Protein 6KUG (pdb70)

GO terms:
  GO:1990837 sequence-specific double-stranded DNA binding (F, IDA)
  GO:0003677 DNA binding (F, TAS)
  GO:0045944 positive regulation of transcription by RNA polymerase II (P, IDA)
  GO:0062153 C5-methylcytidine-containing RNA reader activity (F, IDA)
  GO:0070062 extracellular exosome (C, IDA)
  GO:0010494 cytoplasmic stress granule (C, IDA)
  GO:0003723 RNA binding (F, IDA)
  GO:0035198 miRNA binding (F, IDA)
  GO:0005689 U12-type spliceosomal complex (C, IDA)
  GO:1990428 miRNA transport (P, IDA)
  GO:0048255 mRNA stabilization (P, IDA)
  GO:0006355 regulation of DNA-templated transcription (P, IDA)
  GO:0005576 extracellular region (C, EXP)
  GO:0005634 nucleus (C, EXP)
  GO:0005737 cytoplasm (C, EXP)
  GO:0051031 tRNA transport (P, IMP)
  GO:0050658 RNA transport (P, IMP)
  GO:0005515 protein binding (F, IPI)
  GO:0005634 nucleus (C, TAS)
  GO:0003690 double-stranded DNA binding (F, TAS)

B-factor: mean 31.32, std 12.44, range [16.11, 75.3]

Organism: Homo sapiens (NCBI:txid9606)

Solvent-accessible surface area: 4685 Å² total; per-residue (Å²): 171,173,94,100,24,80,162,9,80,0,52,2,108,85,18,42,107,197,91,1,73,0,57,0,41,34,58,95,70,143,116,60,7,63,0,67,68,100,22,4,92,144,111,147,89,41,18,36,96,53,74,60,2,46,3,26,1,9,79,6,175,191,26,51,38,1,19,81,1,57,44,74,121

Sequence (73 aa):
KKVIATKVLGTVKWFNVRNGYGFINRNDTKEDVFVHQTAIKKYLRSVGDGETVEFDVVEGEKGAEAANVTGPG

Foldseek 3Di:
DAWDFFFWKWFFQAADPVVQKGWTQTPVPRDIAIEGQVQACKVGRTDHHGAMWTFIWGQDPVGIHTHHIGHND

InterPro domains:
  IPR002059 Cold-shock protein Csp, DNA-binding [PF00313] (61-127)
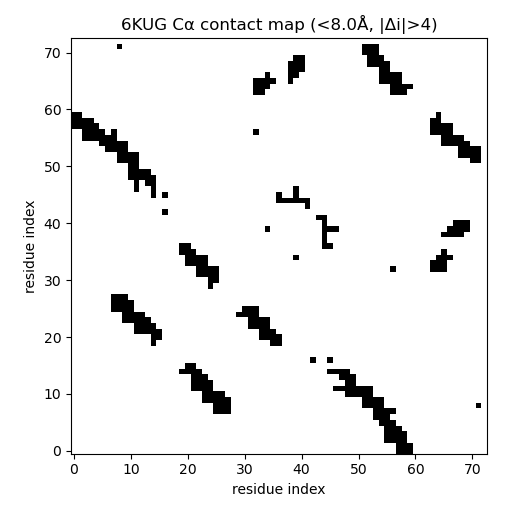  IPR002059 Cold-shock protein Csp, DNA-binding [PR00050] (61-76)
  IPR002059 Cold-shock protein Csp, DNA-binding [PR00050] (82-91)
  IPR002059 Cold-shock protein Csp, DNA-binding [PR00050] (101-119)
  IPR002059 Cold-shock protein Csp, DNA-binding [PS51857] (58-127)
  IPR002059 Cold-shock protein Csp, DNA-binding [cd04458] (61-127)
  IPR011129 Cold-shock domain [SM00357] (60-128)
  IPR012340 Nucleic acid-binding, OB-fold [G3DSA:2.40.50.140] (48-130)
  IPR012340 Nucleic acid-binding, OB-fold [SSF50249] (55-127)
  IPR019844 Cold-shock domain, conserved site [PS00352] (72-91)
  IPR050181 Cold shock domain-containing protein [PTHR11544] (18-324)

Radius of gyration: 10.74 Å; Cα contacts (8 Å, |Δi|>4): 178; chains: 1; bounding box: 28×26×23 Å

Secondary structure (DSSP, 8-state):
--EEEEEEEEEEEEEETTTTEEEEEETTT--EEEEEGGGB----S---TT-EEEEEEEEETTEEEEEEEE---

Nearest PDB structures (foldseek):
  6kug-assembly1_A  TM=1.014E+00  e=7.372E-14  Homo sapiens
  5ytx-assembly1_A  TM=1.006E+00  e=8.577E-13  Homo sapiens
  5ytv-assembly1_A  TM=1.006E+00  e=1.354E-12  Homo sapiens
  6a6l-assembly1_A  TM=1.005E+00  e=2.019E-12  Homo sapiens
  6ktc-assembly1_A  TM=9.990E-01  e=5.640E-12  Homo sapiens

Structure (mmCIF, N/CA/C/O backbone):
data_6KUG
#
_entry.id   6KUG
#
_cell.length_a   66.473
_cell.length_b   66.473
_cell.length_c   34.438
_cell.angle_alpha   90.00
_cell.angle_beta   90.00
_cell.angle_gamma   120.00
#
_symmetry.space_group_name_H-M   'P 62'
#
loop_
_entity.id
_entity.type
_entity.pdbx_description
1 polymer 'Nuclease-sensitive element-binding protein 1'
2 polymer "RNA (5'-R(P*GP*CP*CP*U)-3')"
3 water water
#
loop_
_atom_site.group_PDB
_atom_site.id
_atom_site.type_symbol
_atom_site.label_atom_id
_atom_site.label_alt_id
_atom_site.label_comp_id
_atom_site.label_asym_id
_atom_site.label_entity_id
_atom_site.label_seq_id
_atom_site.pdbx_PDB_ins_code
_atom_site.Cartn_x
_atom_site.Cartn_y
_atom_site.Cartn_z
_atom_site.occupancy
_atom_site.B_iso_or_equiv
_atom_site.auth_seq_id
_atom_site.auth_comp_id
_atom_site.auth_asym_id
_atom_site.auth_atom_id
_atom_site.pdbx_PDB_model_num
ATOM 1 N N . LYS A 1 2 ? -4.465 -11.917 6.634 1.00 56.67 52 LYS A N 1
ATOM 2 C CA . LYS A 1 2 ? -4.495 -12.800 5.470 1.00 52.43 52 LYS A CA 1
ATOM 3 C C . LYS A 1 2 ? -5.628 -13.814 5.578 1.00 44.86 52 LYS A C 1
ATOM 4 O O . LYS A 1 2 ? -5.776 -14.493 6.597 1.00 42.78 52 LYS A O 1
ATOM 10 N N . LYS A 1 3 ? -6.421 -13.913 4.514 1.00 44.78 53 LYS A N 1
ATOM 11 C CA . LYS A 1 3 ? -7.590 -14.784 4.521 1.00 37.55 53 LYS A CA 1
ATOM 12 C C . LYS A 1 3 ? -7.166 -16.247 4.496 1.00 31.93 53 LYS A C 1
ATOM 13 O O . LYS A 1 3 ? -6.287 -16.643 3.724 1.00 33.39 53 LYS A O 1
ATOM 19 N N . VAL A 1 4 ? -7.796 -17.053 5.338 1.00 29.93 54 VAL A N 1
ATOM 20 C CA . VAL A 1 4 ? -7.547 -18.488 5.334 1.00 29.61 54 VAL A CA 1
ATOM 21 C C . VAL A 1 4 ? -8.332 -19.119 4.192 1.00 24.79 54 VAL A C 1
ATOM 22 O O . VAL A 1 4 ? -9.550 -18.955 4.096 1.00 26.74 54 VAL A O 1
ATOM 26 N N . ILE A 1 5 ? -7.640 -19.866 3.339 1.00 23.72 55 ILE A N 1
ATOM 27 C CA . ILE A 1 5 ? -8.255 -20.525 2.193 1.00 23.91 55 ILE A CA 1
ATOM 28 C C . ILE A 1 5 ? -8.535 -21.998 2.471 1.00 23.30 55 ILE A C 1
ATOM 29 O O . ILE A 1 5 ? -9.561 -22.535 2.043 1.00 27.44 55 ILE A O 1
ATOM 34 N N . ALA A 1 6 ? -7.637 -22.661 3.195 1.00 23.14 56 ALA A N 1
ATOM 35 C CA . ALA A 1 6 ? -7.748 -24.078 3.508 1.00 21.53 56 ALA A CA 1
ATOM 36 C C . ALA A 1 6 ? -7.044 -24.333 4.832 1.00 20.75 56 ALA A C 1
ATOM 37 O O . ALA A 1 6 ? -6.063 -23.660 5.160 1.00 22.90 56 ALA A O 1
ATOM 39 N N . THR A 1 7 ? -7.541 -25.309 5.598 1.00 22.16 57 THR A N 1
ATOM 40 C CA . THR A 1 7 ? -6.880 -25.703 6.841 1.00 22.12 57 THR A CA 1
ATOM 41 C C . THR A 1 7 ? -6.567 -27.193 6.844 1.00 22.96 57 THR A C 1
ATOM 42 O O . THR A 1 7 ? -7.182 -27.985 6.126 1.00 23.14 57 THR A O 1
ATOM 46 N N . LYS A 1 8 ? -5.597 -27.567 7.680 1.00 21.92 58 LYS A N 1
ATOM 47 C CA . LYS A 1 8 ? -5.237 -28.970 7.881 1.00 25.86 58 LYS A CA 1
ATOM 48 C C . LYS A 1 8 ? -4.840 -29.642 6.570 1.00 22.45 58 LYS A C 1
ATOM 49 O O . LYS A 1 8 ? -5.197 -30.793 6.305 1.00 26.48 58 LYS A O 1
ATOM 55 N N . VAL A 1 9 ? -4.092 -28.914 5.751 1.00 19.40 59 VAL A N 1
ATOM 56 C CA . VAL A 1 9 ? -3.593 -29.414 4.478 1.00 20.04 59 VAL A CA 1
ATOM 57 C C . VAL A 1 9 ? -2.287 -30.155 4.730 1.00 19.20 59 VAL A C 1
ATOM 58 O O . VAL A 1 9 ? -1.415 -29.673 5.466 1.00 20.66 59 VAL A O 1
ATOM 62 N N . LEU A 1 10 ? -2.145 -31.324 4.119 1.00 20.99 60 LEU A N 1
ATOM 63 C CA . LEU A 1 10 ? -0.904 -32.086 4.166 1.00 20.16 60 LEU A CA 1
ATOM 64 C C . LEU A 1 10 ? -0.097 -31.836 2.898 1.00 19.49 60 LEU A C 1
ATOM 65 O O . LEU A 1 10 ? -0.657 -31.695 1.806 1.00 20.84 60 LEU A O 1
ATOM 70 N N . GLY A 1 11 ? 1.222 -31.766 3.049 1.00 18.20 61 GLY A N 1
ATOM 71 C CA . GLY A 1 11 ? 2.073 -31.592 1.886 1.00 18.92 61 GLY A CA 1
ATOM 72 C C . GLY A 1 11 ? 3.464 -32.106 2.161 1.00 17.22 61 GLY A C 1
ATOM 73 O O . GLY A 1 11 ? 3.808 -32.480 3.284 1.00 20.82 61 GLY A O 1
ATOM 74 N N . THR A 1 12 ? 4.264 -32.134 1.102 1.00 18.61 62 THR A N 1
ATOM 75 C CA . THR A 1 12 ? 5.646 -32.595 1.163 1.00 20.37 62 THR A CA 1
ATOM 76 C C . THR A 1 12 ? 6.564 -31.419 0.855 1.00 19.34 62 THR A C 1
ATOM 77 O O . THR A 1 12 ? 6.345 -30.709 -0.122 1.00 20.19 62 THR A O 1
ATOM 81 N N . VAL A 1 13 ? 7.591 -31.214 1.679 1.00 18.23 63 VAL A N 1
ATOM 82 C CA . VAL A 1 13 ? 8.502 -30.090 1.457 1.00 16.11 63 VAL A CA 1
ATOM 83 C C . VAL A 1 13 ? 9.327 -30.367 0.204 1.00 17.79 63 VAL A C 1
ATOM 84 O O . VAL A 1 13 ? 10.041 -31.375 0.132 1.00 20.77 63 VAL A O 1
ATOM 88 N N . LYS A 1 14 ? 9.211 -29.493 -0.801 1.00 17.47 64 LYS A N 1
ATOM 89 C CA . LYS A 1 14 ? 10.011 -29.630 -2.010 1.00 19.73 64 LYS A CA 1
ATOM 90 C C . LYS A 1 14 ? 11.450 -29.236 -1.714 1.00 18.74 64 LYS A C 1
ATOM 91 O O . LYS A 1 14 ? 12.387 -30.025 -1.901 1.00 21.33 64 LYS A O 1
ATOM 97 N N . TRP A 1 15 ? 11.640 -28.023 -1.213 1.00 18.90 65 TRP A N 1
ATOM 98 C CA . TRP A 1 15 ? 12.930 -27.608 -0.686 1.00 18.74 65 TRP A CA 1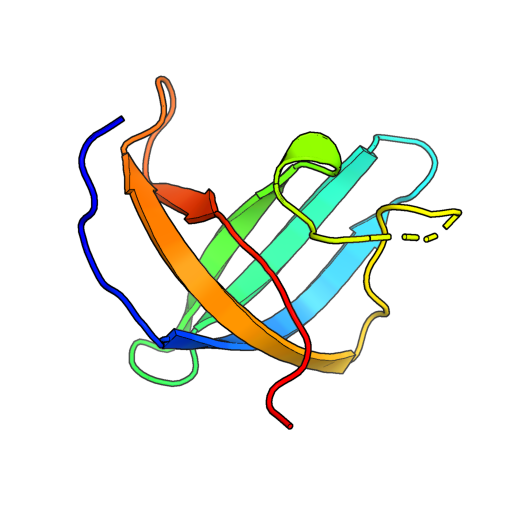
ATOM 99 C C . TRP A 1 15 ? 12.680 -26.458 0.263 1.00 17.80 65 TRP A C 1
ATOM 100 O O . TRP A 1 15 ? 11.662 -25.767 0.172 1.00 18.45 65 TRP A O 1
ATOM 111 N N . PHE A 1 16 ? 13.611 -26.265 1.189 1.00 17.68 66 PHE A N 1
ATOM 112 C CA . PHE A 1 16 ? 13.561 -25.129 2.096 1.00 17.28 66 PHE A CA 1
ATOM 113 C C . PHE A 1 16 ? 14.985 -24.658 2.296 1.00 18.00 66 PHE A C 1
ATOM 114 O O . PHE A 1 16 ? 15.845 -25.444 2.705 1.00 19.73 66 PHE A O 1
ATOM 122 N N . ASN A 1 17 ? 15.238 -23.398 1.993 1.00 17.09 67 ASN A N 1
ATOM 123 C CA . ASN A 1 17 ? 16.591 -22.863 2.016 1.00 18.83 67 ASN A CA 1
ATOM 124 C C . ASN A 1 17 ? 16.747 -21.990 3.255 1.00 19.77 67 ASN A C 1
ATOM 125 O O . ASN A 1 17 ? 16.074 -20.964 3.390 1.00 19.22 67 ASN A O 1
ATOM 130 N N . VAL A 1 18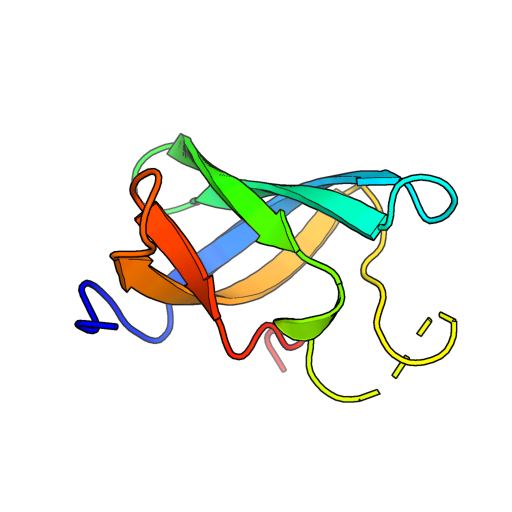 ? 17.634 -22.396 4.160 1.00 18.21 68 VAL A N 1
ATOM 131 C CA . VAL A 1 18 ? 17.781 -21.677 5.419 1.00 19.76 68 VAL A CA 1
ATOM 132 C C . VAL A 1 18 ? 18.539 -20.366 5.255 1.00 20.48 68 VAL A C 1
ATOM 133 O O . VAL A 1 18 ? 18.426 -19.476 6.111 1.00 23.86 68 VAL A O 1
ATOM 137 N N . ARG A 1 19 ? 19.326 -20.224 4.183 1.00 19.15 69 ARG A N 1
ATOM 138 C CA . ARG A 1 19 ? 20.012 -18.963 3.930 1.00 20.79 69 ARG A CA 1
ATOM 139 C C . ARG A 1 19 ? 19.029 -17.892 3.475 1.00 21.22 69 ARG A C 1
ATOM 140 O O . ARG A 1 19 ? 19.059 -16.760 3.971 1.00 24.05 69 ARG A O 1
ATOM 148 N N . ASN A 1 20 ? 18.117 -18.245 2.572 1.00 20.93 70 ASN A N 1
ATOM 149 C CA . ASN A 1 20 ? 17.149 -17.288 2.056 1.00 23.19 70 ASN A CA 1
ATOM 150 C C . ASN A 1 20 ? 15.889 -17.198 2.897 1.00 21.87 70 ASN A C 1
ATOM 151 O O . ASN A 1 20 ? 15.149 -16.211 2.778 1.00 26.26 70 ASN A O 1
ATOM 156 N N . GLY A 1 21 ? 15.635 -18.194 3.742 1.00 19.66 71 GLY A N 1
ATOM 157 C CA . GLY A 1 21 ? 14.500 -18.136 4.641 1.00 21.00 71 GLY A CA 1
ATOM 158 C C . GLY A 1 21 ? 13.170 -18.500 4.036 1.00 19.80 71 GLY A C 1
ATOM 159 O O . GLY A 1 21 ? 12.138 -18.094 4.575 1.00 21.32 71 GLY A O 1
ATOM 160 N N . TYR A 1 22 ? 13.151 -19.252 2.938 1.00 18.87 72 TYR A N 1
ATOM 161 C CA . TYR A 1 22 ? 11.886 -19.660 2.348 1.00 18.73 72 TYR A CA 1
ATOM 162 C C . TYR A 1 22 ? 12.069 -20.948 1.557 1.00 18.61 72 TYR A C 1
ATOM 163 O O . TYR A 1 22 ? 13.184 -21.414 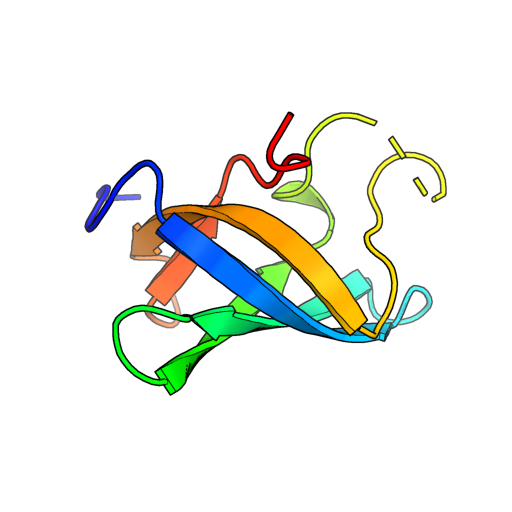1.323 1.00 18.77 72 TYR A O 1
ATOM 172 N N . GLY A 1 23 ? 10.941 -21.501 1.135 1.00 18.09 73 GLY A N 1
ATOM 173 C CA . GLY A 1 23 ? 10.934 -22.687 0.311 1.00 17.88 73 GLY A CA 1
ATOM 174 C C . GLY A 1 23 ? 9.546 -22.915 -0.247 1.00 17.30 73 GLY A C 1
ATOM 175 O O . GLY A 1 23 ? 8.714 -22.003 -0.274 1.00 18.65 73 GLY A O 1
ATOM 176 N N . PHE A 1 24 ? 9.292 -24.152 -0.683 1.00 18.27 74 PHE A N 1
ATOM 177 C CA . PHE A 1 24 ? 7.999 -24.521 -1.248 1.00 16.45 74 PHE A CA 1
ATOM 178 C C . PHE A 1 24 ? 7.570 -25.877 -0.723 1.00 17.95 74 PHE A C 1
ATOM 179 O O . PHE A 1 24 ? 8.401 -26.769 -0.537 1.00 18.66 74 PHE A O 1
ATOM 187 N N . ILE A 1 25 ? 6.269 -26.011 -0.479 1.00 18.89 75 ILE A N 1
ATOM 188 C CA . ILE A 1 25 ? 5.639 -27.256 -0.059 1.00 17.94 75 ILE A CA 1
ATOM 189 C C . ILE A 1 25 ? 4.693 -27.677 -1.169 1.00 20.08 75 ILE A C 1
ATOM 190 O O . ILE A 1 25 ? 3.874 -26.876 -1.610 1.00 20.89 75 ILE A O 1
ATOM 195 N N . ASN A 1 26 ? 4.779 -28.925 -1.608 1.00 18.08 76 ASN A N 1
ATOM 196 C CA . ASN A 1 26 ? 3.827 -29.435 -2.586 1.00 19.54 76 ASN A CA 1
ATOM 197 C C . ASN A 1 26 ? 2.609 -30.001 -1.862 1.00 18.71 76 ASN A C 1
ATOM 198 O O . ASN A 1 26 ? 2.732 -30.959 -1.092 1.00 21.29 76 ASN A O 1
ATOM 203 N N . ARG A 1 27 ? 1.440 -29.402 -2.108 1.00 18.94 77 ARG A N 1
ATOM 204 C CA . ARG A 1 27 ? 0.199 -29.857 -1.487 1.00 19.25 77 ARG A CA 1
ATOM 205 C C . ARG A 1 27 ? -0.165 -31.258 -1.960 1.00 19.00 77 ARG A C 1
ATOM 206 O O . ARG A 1 27 ? -0.187 -31.531 -3.161 1.00 22.28 77 ARG A O 1
ATOM 214 N N . ASN A 1 28 ? -0.488 -32.138 -1.014 1.00 21.38 78 ASN A N 1
ATOM 215 C CA . ASN A 1 28 ? -0.853 -33.499 -1.387 1.00 24.50 78 ASN A CA 1
ATOM 216 C C . ASN A 1 28 ? -2.235 -33.562 -2.022 1.00 25.79 78 ASN A C 1
ATOM 217 O O . ASN A 1 28 ? -2.488 -34.447 -2.847 1.00 29.42 78 ASN A O 1
ATOM 222 N N . ASP A 1 29 ? -3.133 -32.627 -1.666 1.00 22.62 79 ASP A N 1
ATOM 223 C CA . ASP A 1 29 ? -4.502 -32.639 -2.168 1.00 23.05 79 ASP A CA 1
ATOM 224 C C . ASP A 1 29 ? -4.634 -32.091 -3.587 1.00 24.16 79 ASP A C 1
ATOM 225 O O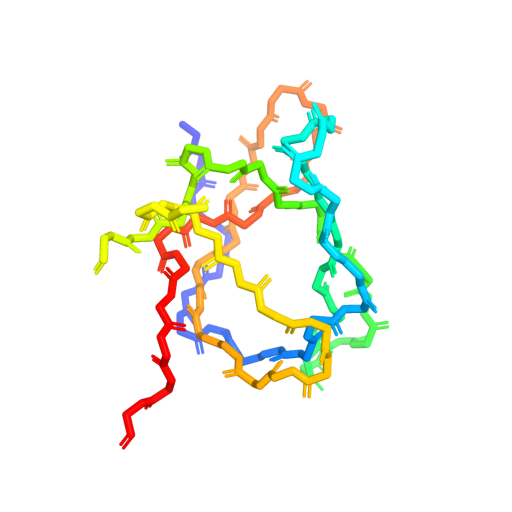 . ASP A 1 29 ? -5.495 -32.550 -4.339 1.00 26.13 79 ASP A O 1
ATOM 230 N N . THR A 1 30 ? -3.822 -31.112 -3.974 1.00 21.33 80 THR A N 1
ATOM 231 C CA . THR A 1 30 ? -3.930 -30.517 -5.300 1.00 19.54 80 THR A CA 1
ATOM 232 C C . THR A 1 30 ? -2.678 -30.676 -6.144 1.00 20.40 80 THR A C 1
ATOM 233 O O . THR A 1 30 ? -2.730 -30.386 -7.344 1.00 24.08 80 THR A O 1
ATOM 237 N N . LYS A 1 31 ? -1.559 -31.085 -5.550 1.00 21.51 81 LYS A N 1
ATOM 238 C CA . LYS A 1 31 ? -0.269 -31.235 -6.222 1.00 22.87 81 LYS A CA 1
ATOM 239 C C . LYS A 1 31 ? 0.332 -29.907 -6.676 1.00 24.16 81 LYS A C 1
ATOM 240 O O . LYS A 1 31 ? 1.257 -29.891 -7.497 1.00 25.30 81 LYS A O 1
ATOM 246 N N . GLU A 1 32 ? -0.169 -28.786 -6.159 1.00 23.39 82 GLU A N 1
ATOM 247 C CA . GLU A 1 32 ? 0.405 -27.477 -6.440 1.00 22.61 82 GLU A CA 1
ATOM 248 C C . GLU A 1 32 ? 1.392 -27.083 -5.352 1.00 22.59 82 GLU A C 1
ATOM 249 O O . GLU A 1 32 ? 1.169 -27.353 -4.168 1.00 21.89 82 GLU A O 1
ATOM 255 N N . ASP A 1 33 ? 2.485 -26.442 -5.763 1.00 22.27 83 ASP A N 1
ATOM 256 C CA . ASP A 1 33 ? 3.432 -25.876 -4.813 1.00 22.27 83 ASP A CA 1
ATOM 257 C C . ASP A 1 33 ? 2.839 -24.647 -4.131 1.00 19.07 83 ASP A C 1
ATOM 258 O O . ASP A 1 33 ? 2.147 -23.836 -4.757 1.00 23.13 83 ASP A O 1
ATOM 263 N N . VAL A 1 34 ? 3.147 -24.500 -2.846 1.00 20.15 84 VAL A N 1
ATOM 264 C CA . VAL A 1 34 ? 2.781 -23.339 -2.045 1.00 21.25 84 VAL A CA 1
ATOM 265 C C . VAL A 1 34 ? 4.053 -22.780 -1.418 1.00 19.3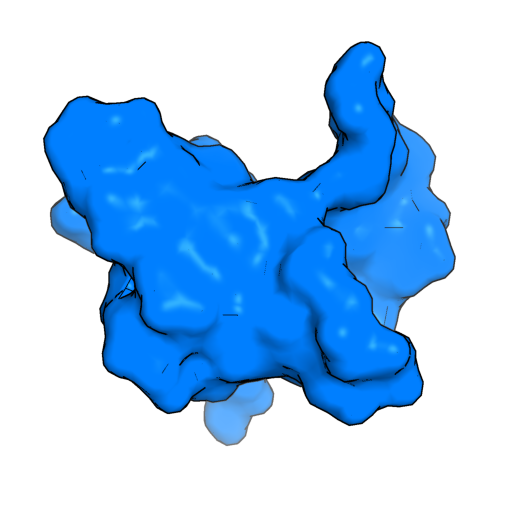7 84 VAL A C 1
ATOM 266 O O . VAL A 1 34 ? 4.854 -23.529 -0.849 1.00 19.83 84 VAL A O 1
ATOM 270 N N . PHE A 1 35 ? 4.232 -21.469 -1.542 1.00 20.02 85 PHE A N 1
ATOM 271 C CA . PHE A 1 35 ? 5.353 -20.770 -0.925 1.00 18.03 85 PHE A CA 1
ATOM 272 C C . PHE A 1 35 ? 5.269 -20.887 0.591 1.00 18.17 85 PHE A C 1
ATOM 273 O O . PHE A 1 35 ? 4.186 -20.815 1.172 1.00 21.46 85 PHE A O 1
ATOM 281 N N . VAL A 1 36 ? 6.421 -21.068 1.242 1.00 18.45 86 VAL A N 1
ATOM 282 C CA . VAL A 1 36 ? 6.474 -21.053 2.699 1.00 18.56 86 VAL A CA 1
ATOM 283 C C . VAL A 1 36 ? 7.639 -20.176 3.134 1.00 19.05 86 VAL A C 1
ATOM 284 O O . VAL A 1 36 ? 8.785 -20.400 2.723 1.00 20.57 86 VAL A O 1
ATOM 288 N N . HIS A 1 37 ? 7.349 -19.166 3.941 1.00 20.52 87 HIS A N 1
ATOM 289 C CA . HIS A 1 37 ? 8.388 -18.358 4.556 1.00 20.53 87 HIS A CA 1
ATOM 290 C C . HIS A 1 37 ? 8.714 -18.903 5.943 1.00 20.77 87 HIS A C 1
ATOM 291 O O . HIS A 1 37 ? 7.873 -19.514 6.601 1.00 21.16 87 HIS A O 1
ATOM 298 N N . GLN A 1 38 ? 9.955 -18.663 6.390 1.00 21.08 88 GLN A N 1
ATOM 299 C CA . GLN A 1 38 ? 10.388 -19.204 7.677 1.00 22.10 88 GLN A CA 1
ATOM 300 C C . GLN A 1 38 ? 9.485 -18.753 8.826 1.00 22.08 88 GLN A C 1
ATOM 301 O O . GLN A 1 38 ? 9.242 -19.525 9.763 1.00 24.38 88 GLN A O 1
ATOM 307 N N . THR A 1 39 ? 8.971 -17.518 8.772 1.00 23.21 89 THR A N 1
ATOM 308 C CA . THR A 1 39 ? 8.125 -17.022 9.857 1.00 26.75 89 THR A CA 1
ATOM 309 C C . THR A 1 39 ? 6.793 -17.764 9.960 1.00 27.92 89 THR A C 1
ATOM 310 O O . THR A 1 39 ? 6.106 -17.635 10.981 1.00 29.00 89 THR A O 1
ATOM 314 N N . ALA A 1 40 ? 6.404 -18.512 8.930 1.00 24.58 90 ALA A N 1
ATOM 315 C CA . ALA A 1 40 ? 5.147 -19.250 8.934 1.00 24.21 90 ALA A CA 1
ATOM 316 C C . ALA A 1 40 ? 5.271 -20.638 9.548 1.00 22.52 90 ALA A C 1
ATOM 317 O O . ALA A 1 40 ? 4.264 -21.347 9.651 1.00 26.01 90 ALA A O 1
ATOM 319 N N . ILE A 1 41 ? 6.471 -21.044 9.946 1.00 23.26 91 ILE A N 1
ATOM 320 C CA . ILE A 1 41 ? 6.722 -22.373 10.479 1.00 23.67 91 ILE A CA 1
ATOM 321 C C . ILE A 1 41 ? 6.676 -22.299 11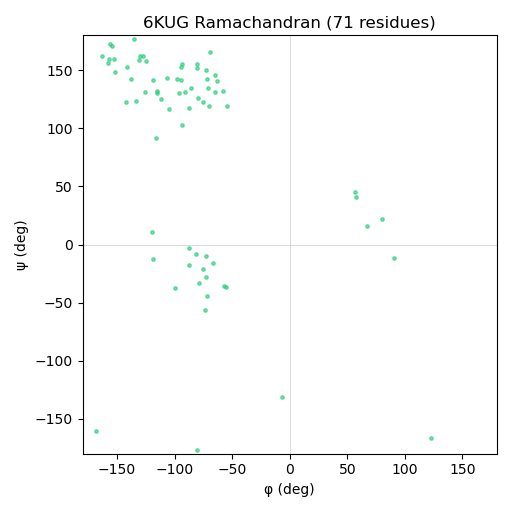.998 1.00 24.86 91 ILE A C 1
ATOM 322 O O . ILE A 1 41 ? 7.328 -21.436 12.604 1.00 26.35 91 ILE A O 1
ATOM 327 N N . LYS A 1 42 ? 5.920 -23.208 12.614 1.00 24.30 92 LYS A N 1
ATOM 328 C CA . LYS A 1 42 ? 5.827 -23.238 14.067 1.00 27.41 92 LYS A CA 1
ATOM 329 C C . LYS A 1 42 ? 7.123 -23.765 14.677 1.00 33.55 92 LYS A C 1
ATOM 330 O O . LYS A 1 42 ? 7.846 -24.568 14.072 1.00 35.92 92 LYS A O 1
ATOM 336 N N . LYS A 1 43 ? 7.415 -23.288 15.886 1.00 39.19 93 LYS A N 1
ATOM 337 C CA . LYS A 1 43 ? 8.591 -23.713 16.634 1.00 41.70 93 LYS A CA 1
ATOM 338 C C . LYS A 1 43 ? 8.628 -25.238 16.791 1.00 41.94 93 LYS A C 1
ATOM 339 O O . LYS A 1 43 ? 7.641 -25.865 17.191 1.00 49.26 93 LYS A O 1
ATOM 345 N N . TYR A 1 49 ? 17.221 -23.363 11.675 1.00 38.61 99 TYR A N 1
ATOM 346 C CA . TYR A 1 49 ? 17.103 -23.475 13.123 1.00 37.81 99 TYR A CA 1
ATOM 347 C C . TYR A 1 49 ? 15.653 -23.606 13.576 1.00 39.04 99 TYR A C 1
ATOM 348 O O . TYR A 1 49 ? 14.884 -24.412 13.040 1.00 37.45 99 TYR A O 1
ATOM 350 N N . LEU A 1 50 ? 15.295 -22.786 14.566 1.00 39.99 100 LEU A N 1
ATOM 351 C CA . LEU A 1 50 ? 14.041 -22.969 15.296 1.00 38.11 100 LEU A CA 1
ATOM 352 C C . LEU A 1 50 ? 12.831 -22.989 14.368 1.00 42.06 100 LEU A C 1
ATOM 353 O O . LEU A 1 50 ? 11.877 -23.738 14.602 1.00 43.23 100 LEU A O 1
ATOM 358 N N . ARG A 1 51 ? 12.845 -22.182 13.313 1.00 44.13 101 ARG A N 1
ATOM 359 C CA . ARG A 1 51 ? 11.750 -22.180 12.345 1.00 35.64 101 ARG A CA 1
ATOM 360 C C . ARG A 1 51 ? 12.303 -22.649 11.000 1.00 28.35 101 ARG A C 1
ATOM 361 O O . ARG A 1 51 ? 12.789 -21.857 10.191 1.00 31.94 101 ARG A O 1
ATOM 369 N N . SER A 1 52 ? 12.224 -23.957 10.773 1.00 24.41 102 SER A N 1
ATOM 370 C CA . SER A 1 52 ? 12.667 -24.557 9.521 1.00 22.30 102 SER A CA 1
ATOM 371 C C . SER A 1 52 ? 11.940 -25.882 9.342 1.00 19.75 102 SER A C 1
ATOM 372 O O . SER A 1 52 ? 11.420 -26.460 10.300 1.00 23.56 102 SER A O 1
ATOM 375 N N . VAL A 1 53 ? 11.896 -26.346 8.091 1.00 19.01 103 VAL A N 1
ATOM 376 C CA . VAL A 1 53 ? 11.435 -27.682 7.740 1.00 19.02 103 VAL A CA 1
ATOM 377 C C . VAL A 1 53 ? 12.486 -28.298 6.827 1.00 20.02 103 VAL A C 1
ATOM 378 O O . VAL A 1 53 ? 13.325 -27.597 6.257 1.00 21.05 103 VAL A O 1
ATOM 382 N N . GLY A 1 54 ? 12.432 -29.622 6.690 1.00 20.82 104 GLY A N 1
ATOM 383 C CA . GLY A 1 54 ? 13.437 -30.379 5.948 1.00 18.66 104 GLY A CA 1
ATOM 384 C C . GLY A 1 54 ? 12.903 -30.877 4.615 1.00 17.20 104 GLY A C 1
ATOM 385 O O . GLY A 1 54 ? 11.736 -31.293 4.516 1.00 19.09 104 GLY A O 1
ATOM 386 N N . ASP A 1 55 ? 13.771 -30.875 3.603 1.00 18.40 105 ASP A N 1
ATOM 387 C CA . ASP A 1 55 ? 13.369 -31.334 2.280 1.00 18.42 105 ASP A CA 1
ATOM 388 C C . ASP A 1 55 ? 12.864 -32.769 2.381 1.00 17.99 105 ASP A C 1
ATOM 389 O O . ASP A 1 55 ? 13.516 -33.632 2.979 1.00 19.04 105 ASP A O 1
ATOM 394 N N . GLY A 1 56 ? 11.709 -33.032 1.776 1.00 18.28 106 GLY A N 1
ATOM 395 C CA . GLY A 1 56 ? 11.145 -34.363 1.746 1.00 20.21 106 GLY A CA 1
ATOM 396 C C . GLY A 1 56 ? 10.213 -34.697 2.887 1.00 20.07 106 GLY A C 1
ATOM 397 O O . GLY A 1 56 ? 9.510 -35.714 2.811 1.00 24.01 106 GLY A O 1
ATOM 398 N N . GLU A 1 57 ? 10.150 -33.878 3.934 1.00 18.06 107 GLU A N 1
ATOM 399 C CA . GLU A 1 57 ? 9.265 -34.227 5.037 1.00 21.43 107 GLU A CA 1
ATOM 400 C C . GLU A 1 57 ? 7.816 -33.860 4.754 1.00 18.07 107 GLU A C 1
ATOM 401 O O . GLU A 1 57 ? 7.507 -33.004 3.918 1.00 20.10 107 GLU A O 1
ATOM 407 N N . THR A 1 58 ? 6.921 -34.574 5.422 1.00 20.21 108 THR A N 1
ATOM 408 C CA . THR A 1 58 ? 5.495 -34.314 5.339 1.00 19.64 108 THR A CA 1
ATOM 409 C C . THR A 1 58 ? 5.147 -33.328 6.444 1.00 20.12 108 THR A C 1
ATOM 410 O O . THR A 1 58 ? 5.558 -33.503 7.595 1.00 21.76 108 THR A O 1
ATOM 414 N N . VAL A 1 59 ? 4.423 -32.272 6.081 1.00 19.64 109 VAL A N 1
ATOM 415 C CA . VAL A 1 59 ? 4.038 -31.226 7.017 1.00 18.38 109 VAL A CA 1
ATOM 416 C C . VAL A 1 59 ? 2.547 -30.967 6.869 1.00 17.91 109 VAL A C 1
ATOM 417 O O . VAL A 1 59 ? 1.931 -31.316 5.860 1.00 18.86 109 VAL A O 1
ATOM 421 N N . GLU A 1 60 ? 1.964 -30.378 7.912 1.00 19.18 110 GLU A N 1
ATOM 422 C CA . GLU A 1 60 ? 0.564 -29.973 7.928 1.00 18.67 110 GLU A CA 1
ATOM 423 C C . GLU A 1 60 ? 0.505 -28.462 8.116 1.00 20.87 110 GLU A C 1
ATOM 424 O O . GLU A 1 60 ? 1.309 -27.893 8.859 1.00 21.34 110 GLU A O 1
ATOM 430 N N . PHE A 1 61 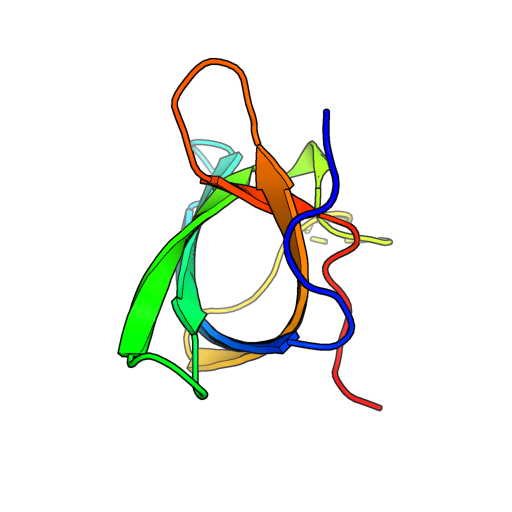? -0.425 -27.808 7.424 1.00 18.72 111 PHE A N 1
ATOM 431 C CA . PHE A 1 61 ? -0.392 -26.353 7.373 1.00 19.48 111 PHE A CA 1
ATOM 432 C C . PHE A 1 61 ? -1.736 -25.826 6.902 1.00 20.18 111 PHE A C 1
ATOM 433 O O . PHE A 1 61 ? -2.561 -26.558 6.346 1.00 21.52 111 PHE A O 1
ATOM 441 N N . ASP A 1 62 ? -1.949 -24.543 7.155 1.00 19.86 112 ASP A N 1
ATOM 442 C CA . ASP A 1 62 ? -3.040 -23.813 6.541 1.00 20.30 112 ASP A CA 1
ATOM 443 C C . ASP A 1 62 ? -2.522 -23.125 5.287 1.00 19.79 112 ASP A C 1
ATOM 444 O O . ASP A 1 62 ? -1.327 -22.852 5.154 1.00 20.57 112 ASP A O 1
ATOM 449 N N . VAL A 1 63 ? -3.427 -22.849 4.361 1.00 21.13 113 VAL A N 1
ATOM 450 C CA . VAL A 1 63 ? -3.106 -22.083 3.166 1.00 21.00 113 VAL A CA 1
ATOM 451 C C . VAL A 1 63 ? -3.830 -20.753 3.284 1.00 23.32 113 VAL A C 1
ATOM 452 O O . VAL A 1 63 ? -5.047 -20.724 3.499 1.00 23.36 113 VAL A O 1
ATOM 456 N N . VAL A 1 64 ? -3.077 -19.655 3.170 1.00 24.13 114 VAL A N 1
ATOM 457 C CA . VAL A 1 64 ? -3.603 -18.308 3.352 1.00 25.41 114 VAL A CA 1
ATOM 458 C C . VAL A 1 64 ? -3.248 -17.450 2.146 1.00 29.68 114 VAL A C 1
ATOM 459 O O . VAL A 1 64 ? -2.365 -17.778 1.352 1.00 31.50 114 VAL A O 1
ATOM 463 N N . GLU A 1 65 ? -3.964 -16.333 2.011 1.00 33.47 115 GLU A N 1
ATOM 464 C CA . GLU A 1 65 ? -3.733 -15.386 0.925 1.00 38.69 115 GLU A CA 1
ATOM 465 C C . GLU A 1 65 ? -2.774 -14.305 1.413 1.00 46.36 115 GLU A C 1
ATOM 466 O O . GLU A 1 65 ? -3.167 -13.391 2.140 1.00 49.29 115 GLU A O 1
ATOM 472 N N . GLY A 1 66 ? -1.514 -14.407 1.005 1.00 46.06 116 GLY A N 1
ATOM 473 C CA . GLY A 1 66 ? -0.554 -13.354 1.249 1.00 48.20 116 GLY A CA 1
ATOM 474 C C . GLY A 1 66 ? -0.681 -12.225 0.243 1.00 53.09 116 GLY A C 1
ATOM 475 O O . GLY A 1 66 ? -1.546 -12.211 -0.634 1.00 49.32 116 GLY A O 1
ATOM 476 N N . GLU A 1 67 ? 0.216 -11.250 0.377 1.00 56.53 117 GLU A N 1
ATOM 477 C CA . GLU A 1 67 ? 0.206 -10.130 -0.554 1.00 58.93 117 GLU A CA 1
ATOM 478 C C . GLU A 1 67 ? 0.725 -10.510 -1.936 1.00 50.79 117 GLU A C 1
ATOM 479 O O . GLU A 1 67 ? 0.593 -9.712 -2.869 1.00 49.28 117 GLU A O 1
ATOM 485 N N . LYS A 1 68 ? 1.295 -11.705 -2.093 1.00 47.99 118 LYS A N 1
ATOM 486 C CA . LYS A 1 68 ? 1.807 -12.162 -3.380 1.00 45.27 118 LYS A CA 1
ATOM 487 C C . LYS A 1 68 ? 1.122 -13.431 -3.870 1.00 51.66 118 LYS A C 1
ATOM 488 O O . LYS A 1 68 ? 1.587 -14.037 -4.843 1.00 54.80 118 LYS A O 1
ATOM 494 N N . GLY A 1 69 ? 0.038 -13.849 -3.231 1.00 49.57 119 GLY A N 1
ATOM 495 C CA . GLY A 1 69 ? -0.666 -15.064 -3.583 1.00 49.21 119 GLY A CA 1
ATOM 496 C C . GLY A 1 69 ? -0.751 -16.009 -2.402 1.00 38.93 119 GLY A C 1
ATOM 497 O O . GLY A 1 69 ? -0.486 -15.643 -1.253 1.00 43.29 119 GLY A O 1
ATOM 498 N N . ALA A 1 70 ? -1.127 -17.251 -2.699 1.00 38.47 120 ALA A N 1
ATOM 499 C CA . ALA A 1 70 ? -1.270 -18.255 -1.653 1.00 34.06 120 ALA A CA 1
ATOM 500 C C . ALA A 1 70 ? 0.078 -18.558 -1.009 1.00 32.65 120 ALA A C 1
ATOM 501 O O . ALA A 1 70 ? 1.123 -18.529 -1.666 1.00 38.90 120 ALA A O 1
ATOM 503 N N . GLU A 1 71 ? 0.046 -18.834 0.292 1.00 29.69 121 GLU A N 1
ATOM 504 C CA . GLU A 1 71 ? 1.241 -19.184 1.048 1.00 25.04 121 GLU A CA 1
ATOM 505 C C . GLU A 1 71 ? 0.829 -20.059 2.223 1.00 22.10 121 GLU A C 1
ATOM 506 O O . GLU A 1 71 ? -0.335 -20.067 2.640 1.00 24.26 121 GLU A O 1
ATOM 512 N N . ALA A 1 72 ? 1.791 -20.801 2.755 1.00 22.17 122 ALA A N 1
ATOM 513 C CA . ALA A 1 72 ? 1.536 -21.647 3.908 1.00 21.86 122 ALA A CA 1
ATOM 514 C C . ALA A 1 72 ? 1.559 -20.826 5.194 1.00 23.32 122 ALA A C 1
ATOM 515 O O . ALA A 1 72 ? 2.236 -19.796 5.295 1.00 26.16 122 ALA A O 1
ATOM 517 N N . ALA A 1 73 ? 0.802 -21.295 6.183 1.00 20.52 123 ALA A N 1
ATOM 518 C CA . ALA A 1 73 ? 0.784 -20.714 7.517 1.00 20.83 123 ALA A CA 1
ATOM 519 C C . ALA A 1 73 ? 0.687 -21.842 8.532 1.00 19.46 123 ALA A C 1
ATOM 520 O O . ALA A 1 73 ? 0.176 -22.919 8.226 1.00 21.47 123 ALA A O 1
ATOM 522 N N . ASN A 1 74 ? 1.204 -21.597 9.741 1.00 19.81 124 ASN A N 1
ATOM 523 C CA . ASN A 1 74 ? 1.038 -22.530 10.859 1.00 20.82 124 ASN A CA 1
ATOM 524 C C . ASN A 1 74 ? 1.563 -23.917 10.497 1.00 21.81 124 ASN A C 1
ATOM 525 O O . ASN A 1 74 ? 0.926 -24.937 10.760 1.00 25.23 124 ASN A O 1
ATOM 530 N N . VAL A 1 75 ? 2.742 -23.943 9.887 1.00 19.21 125 VAL A N 1
ATOM 531 C CA . VAL A 1 75 ? 3.326 -25.179 9.375 1.00 18.43 125 VAL A CA 1
ATOM 532 C C . VAL A 1 75 ? 3.872 -25.988 10.547 1.00 19.41 125 VAL A C 1
ATOM 533 O O . VAL A 1 75 ? 4.731 -25.513 11.294 1.00 22.61 125 VAL A O 1
ATOM 537 N N . THR A 1 76 ? 3.388 -27.221 10.692 1.00 20.33 126 THR A N 1
ATOM 538 C CA . THR A 1 76 ? 3.806 -28.121 11.760 1.00 23.40 126 THR A CA 1
ATOM 539 C C . THR A 1 76 ? 4.051 -29.498 11.160 1.00 22.04 126 THR A C 1
ATOM 540 O O . THR A 1 76 ? 3.843 -29.729 9.965 1.00 22.51 126 THR A O 1
ATOM 544 N N . GLY A 1 77 ? 4.496 -30.426 12.000 1.00 25.54 127 GLY A N 1
ATOM 545 C CA . GLY A 1 77 ? 4.479 -31.822 11.640 1.00 26.55 127 GLY A CA 1
ATOM 546 C C . GLY A 1 77 ? 3.058 -32.340 11.583 1.00 26.46 127 GLY A C 1
ATOM 547 O O . GLY A 1 77 ? 2.119 -31.707 12.081 1.00 30.15 127 GLY A O 1
ATOM 548 N N . PRO A 1 78 ? 2.869 -33.517 10.980 1.00 26.37 128 PRO A N 1
ATOM 549 C CA . PRO A 1 78 ? 1.520 -34.090 10.886 1.00 27.18 128 PRO A CA 1
ATOM 550 C C . PRO A 1 78 ? 1.063 -34.817 12.140 1.00 30.85 128 PRO A C 1
ATOM 551 O O . PRO A 1 78 ? -0.108 -35.210 12.207 1.00 39.98 128 PRO A O 1
ATOM 555 N N . GLY A 1 79 ? 1.939 -35.020 13.120 1.00 30.29 129 GLY A N 1
ATOM 556 C CA . GLY A 1 79 ? 1.602 -35.796 14.298 1.00 34.27 129 GLY A CA 1
ATOM 557 C C . GLY A 1 79 ? 1.710 -37.290 14.064 1.00 36.44 129 GLY A C 1
ATOM 558 O O . GLY A 1 79 ? 0.918 -38.059 14.607 1.00 42.79 129 GLY A O 1
#

CATH classification: 2.40.50.140